Protein AF-A0AA40WG48-F1 (afdb_monomer)

Sequence (99 aa):
MGLDFLRSDLVLFNYYSFGSLLVTITTFFLAVFFLSLKRKTVATYHLGVAFLVFGLFEIGYFMAAFYYHPIAAYHRWLTGCLILPTITHFTQFFIRYPN

pLDDT: mean 92.1, std 10.32, range [50.84, 98.56]

Nearest PDB structures (foldseek):
  8qby-assembly1_K  TM=5.595E-01  e=1.502E+00  Paracoccus denitrificans PD1222
  7vw1-assembly1_B  TM=5.122E-01  e=2.994E+00  Escherichia coli

Solvent-accessible surface area (backbone atoms only — not comparable to full-atom values): 5050 Å² total; per-residue (Å²): 144,74,74,75,85,77,46,70,87,37,54,43,90,45,74,64,21,51,50,34,43,49,53,23,51,53,30,38,50,47,12,52,52,44,61,66,46,78,92,59,50,76,36,47,44,28,42,11,51,16,26,41,38,40,18,59,23,32,46,22,54,22,50,40,48,27,32,74,48,80,74,29,66,57,26,52,60,50,31,63,67,28,49,60,61,21,49,51,23,43,48,53,25,48,71,72,57,82,122

Mean predicted aligned error: 4.69 Å

Organism: NCBI:txid44276

Secondary structure (DSSP, 8-state):
--SGGG-GGGB--SHHHHHHHHHHHHHHHHHHHHHH-TT--HHHHHHHHHHHHHHHHHHHHHHHHHB-SGGGGGHHHHHHHHHHHHHHHHHHHHTT---

Foldseek 3Di:
DDDPQVDPVQFDPDPQLVVLVVLLVVLLVQLCVLCVDDPHDPLSPLSSVLSVLVSQLSVLVSLLNGGNDPVNVCSCVRNVVRVVSSVVSNVSNCVVVVD

Radius of gyration: 16.45 Å; Cα contacts (8 Å, |Δi|>4): 111; chains: 1; bounding box: 38×31×50 Å

Structure (mmCIF, N/CA/C/O backbone):
data_AF-A0AA40WG48-F1
#
_entry.id   AF-A0AA40WG48-F1
#
loop_
_atom_site.group_PDB
_atom_site.id
_atom_site.type_symbol
_atom_site.label_atom_id
_atom_site.label_alt_id
_atom_site.label_comp_id
_atom_site.label_asym_id
_atom_site.label_entity_id
_atom_site.label_seq_id
_atom_site.pdbx_PDB_ins_code
_atom_site.Cartn_x
_atom_site.Cartn_y
_atom_site.Cartn_z
_atom_site.occupancy
_atom_site.B_iso_or_equiv
_atom_site.auth_seq_id
_atom_site.auth_comp_id
_atom_site.auth_asym_id
_atom_site.auth_atom_id
_atom_site.pdbx_PDB_model_num
ATOM 1 N N . MET A 1 1 ? 16.102 -16.781 -27.648 1.00 50.84 1 MET A N 1
ATOM 2 C CA . MET A 1 1 ? 15.191 -15.965 -26.814 1.00 50.84 1 MET A CA 1
ATOM 3 C C . MET A 1 1 ? 15.325 -16.445 -25.370 1.00 50.84 1 MET A C 1
ATOM 5 O O . MET A 1 1 ? 14.447 -17.114 -24.850 1.00 50.84 1 MET A O 1
ATOM 9 N N . GLY A 1 2 ? 16.500 -16.257 -24.767 1.00 56.75 2 GLY A N 1
ATOM 10 C CA . GLY A 1 2 ? 16.867 -16.935 -23.521 1.00 56.75 2 GLY A CA 1
ATOM 11 C C . GLY A 1 2 ? 17.378 -15.933 -22.500 1.00 56.75 2 GLY A C 1
ATOM 12 O O . GLY A 1 2 ? 18.335 -15.233 -22.784 1.00 56.75 2 GLY A O 1
ATOM 13 N N . LEU A 1 3 ? 16.726 -15.877 -21.337 1.00 63.56 3 LEU A N 1
ATOM 14 C CA . LEU A 1 3 ? 17.206 -15.259 -20.090 1.00 63.56 3 LEU A CA 1
ATOM 15 C C . LEU A 1 3 ? 17.602 -13.765 -20.114 1.00 63.56 3 LEU A C 1
ATOM 17 O O . LEU A 1 3 ? 18.112 -13.277 -19.109 1.00 63.56 3 LEU A O 1
ATOM 21 N N . ASP A 1 4 ? 17.301 -13.004 -21.173 1.00 64.44 4 ASP A N 1
ATOM 22 C CA . ASP A 1 4 ? 17.614 -11.560 -21.250 1.00 64.44 4 ASP A CA 1
ATOM 23 C C . ASP A 1 4 ? 16.938 -10.704 -20.158 1.00 64.44 4 ASP A C 1
ATOM 25 O O . ASP A 1 4 ? 17.331 -9.564 -19.938 1.00 64.44 4 ASP A O 1
ATOM 29 N N . PHE A 1 5 ? 15.963 -11.250 -19.427 1.00 65.62 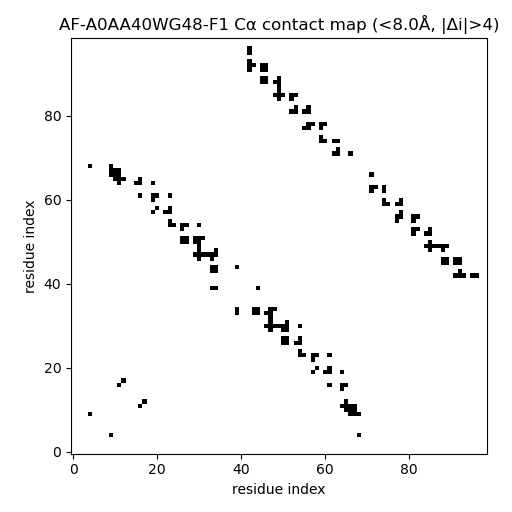5 PHE A N 1
ATOM 30 C CA . PHE A 1 5 ? 15.316 -10.578 -18.299 1.00 65.62 5 PHE A CA 1
ATOM 31 C C . PHE A 1 5 ? 16.156 -10.618 -17.001 1.00 65.62 5 PHE A C 1
ATOM 33 O O . PHE A 1 5 ? 15.925 -9.833 -16.092 1.00 65.62 5 PHE A O 1
ATOM 40 N N . LEU A 1 6 ? 17.167 -11.479 -16.866 1.00 67.50 6 LEU A N 1
ATOM 41 C CA . LEU A 1 6 ? 18.000 -11.511 -15.647 1.00 67.50 6 LEU A CA 1
ATOM 42 C C . LEU A 1 6 ? 19.205 -10.567 -15.705 1.00 67.50 6 LEU A C 1
ATOM 44 O O . LEU A 1 6 ? 20.086 -10.636 -1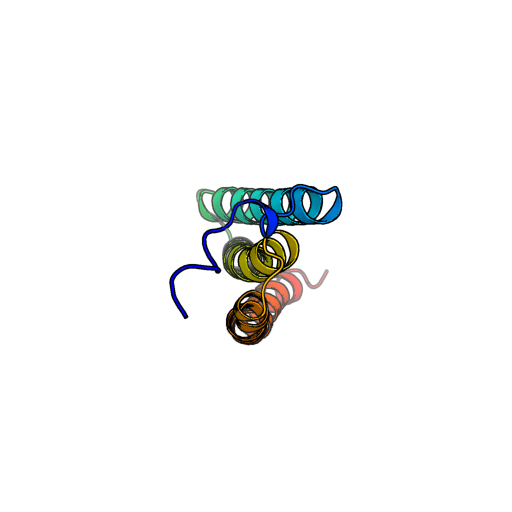4.847 1.00 67.50 6 LEU A O 1
ATOM 48 N N . ARG A 1 7 ? 19.277 -9.694 -16.712 1.00 78.44 7 ARG A N 1
ATOM 49 C CA . ARG A 1 7 ? 20.396 -8.769 -16.833 1.00 78.44 7 ARG A CA 1
ATOM 50 C C . ARG A 1 7 ? 20.309 -7.651 -15.790 1.00 78.44 7 ARG A C 1
ATOM 52 O O . ARG A 1 7 ? 19.247 -7.090 -15.524 1.00 78.44 7 ARG A O 1
ATOM 59 N N . SER A 1 8 ? 21.456 -7.325 -15.202 1.00 77.06 8 SER A N 1
ATOM 60 C CA . SER A 1 8 ? 21.581 -6.322 -14.142 1.00 77.06 8 SER A CA 1
ATOM 61 C C . SER A 1 8 ? 21.406 -4.881 -14.629 1.00 77.06 8 SER A C 1
ATOM 63 O O . SER A 1 8 ? 21.128 -4.007 -13.820 1.00 77.06 8 SER A O 1
ATOM 65 N N . ASP A 1 9 ? 21.555 -4.620 -15.928 1.00 81.88 9 ASP A N 1
ATOM 66 C CA . ASP A 1 9 ? 21.290 -3.316 -16.556 1.00 81.88 9 ASP A CA 1
ATOM 67 C C . ASP A 1 9 ? 19.800 -2.935 -16.536 1.00 81.88 9 ASP A C 1
ATOM 69 O O . ASP A 1 9 ? 19.465 -1.757 -16.634 1.00 81.88 9 ASP A O 1
ATOM 73 N N . LEU A 1 10 ? 18.907 -3.912 -16.355 1.00 86.75 10 LEU A N 1
ATOM 74 C CA . LEU A 1 10 ? 17.467 -3.693 -16.197 1.00 86.75 10 LEU A CA 1
ATOM 75 C C . LEU A 1 10 ? 17.082 -3.260 -14.776 1.00 86.75 10 LEU A C 1
ATOM 77 O O . LEU A 1 10 ? 15.948 -2.834 -14.549 1.00 86.75 10 LEU A O 1
ATOM 81 N N . VAL A 1 11 ? 17.998 -3.389 -13.813 1.00 88.44 11 VAL A N 1
ATOM 82 C CA . VAL A 1 11 ? 17.775 -3.015 -12.418 1.00 88.44 11 VAL A CA 1
ATOM 83 C C . VAL A 1 11 ? 18.100 -1.537 -12.217 1.00 88.44 11 VAL A C 1
ATOM 85 O O . VAL A 1 11 ? 19.239 -1.098 -12.360 1.00 88.44 11 VAL A O 1
ATOM 88 N N . LEU A 1 12 ? 17.087 -0.765 -11.835 1.00 88.75 12 LEU A N 1
ATOM 89 C CA . LEU A 1 12 ? 17.175 0.663 -11.586 1.00 88.75 12 LEU A CA 1
ATOM 90 C C . LEU A 1 12 ? 17.221 0.943 -10.083 1.00 88.75 12 LEU A C 1
ATOM 92 O O . LEU A 1 12 ? 16.204 0.894 -9.393 1.00 88.75 12 LEU A O 1
ATOM 96 N N . PHE A 1 13 ? 18.391 1.331 -9.581 1.00 89.12 13 PHE A N 1
ATOM 97 C CA . PHE A 1 13 ? 18.554 1.953 -8.264 1.00 89.12 13 PHE A CA 1
ATOM 98 C C . PHE A 1 13 ? 18.727 3.461 -8.429 1.00 89.12 13 PHE A C 1
ATOM 100 O O . PHE A 1 13 ? 19.834 3.990 -8.425 1.00 89.12 13 PHE A O 1
ATOM 107 N N . ASN A 1 14 ? 17.612 4.153 -8.629 1.00 91.75 14 ASN A N 1
ATOM 108 C CA . ASN A 1 14 ? 17.570 5.599 -8.765 1.00 91.75 14 ASN A CA 1
ATOM 109 C C . ASN A 1 14 ? 16.771 6.207 -7.605 1.00 91.75 14 ASN A C 1
ATOM 111 O O . ASN A 1 14 ? 16.245 5.506 -6.740 1.00 91.75 14 ASN A O 1
ATOM 115 N N . TYR A 1 15 ? 16.673 7.533 -7.589 1.00 93.75 15 TYR A N 1
ATOM 116 C CA . TYR A 1 15 ? 15.916 8.250 -6.565 1.00 93.75 15 TYR A CA 1
ATOM 117 C C . TYR A 1 15 ? 14.465 7.751 -6.435 1.00 93.75 15 TYR A C 1
ATOM 119 O O . TYR A 1 15 ? 13.954 7.613 -5.326 1.00 93.75 15 TYR A O 1
ATOM 127 N N . TYR A 1 16 ? 13.814 7.433 -7.555 1.00 93.50 16 TYR A N 1
ATOM 128 C CA . TYR A 1 16 ? 12.419 7.002 -7.572 1.00 93.50 16 TYR A CA 1
ATOM 129 C C . TYR A 1 16 ? 12.232 5.573 -7.040 1.00 93.50 16 TYR A C 1
ATOM 131 O O . TYR A 1 16 ? 11.335 5.327 -6.230 1.00 93.50 16 TYR A O 1
ATOM 139 N N . SER A 1 17 ? 13.093 4.627 -7.425 1.00 94.88 17 SER A N 1
ATOM 140 C CA . SER A 1 17 ? 13.035 3.260 -6.894 1.00 94.88 17 SER A CA 1
ATOM 141 C C . SER A 1 17 ? 13.419 3.196 -5.415 1.00 94.88 17 SER A C 1
ATOM 143 O O . SER A 1 17 ? 12.804 2.454 -4.654 1.00 94.88 17 SER A O 1
ATOM 145 N N . PHE A 1 18 ? 14.350 4.041 -4.964 1.00 96.00 18 PHE A N 1
ATOM 146 C CA . PHE A 1 18 ? 14.652 4.174 -3.540 1.00 96.00 18 PHE A CA 1
ATOM 147 C C . PHE A 1 18 ? 13.493 4.807 -2.757 1.00 96.00 18 PHE A C 1
ATOM 149 O O . PHE A 1 18 ? 13.131 4.325 -1.685 1.00 96.00 18 PHE A O 1
ATOM 156 N N . GLY A 1 19 ? 12.871 5.859 -3.299 1.00 96.50 19 GLY A N 1
ATOM 157 C CA . GLY A 1 19 ? 11.712 6.507 -2.685 1.00 96.50 19 GLY A CA 1
ATOM 158 C C . GLY A 1 19 ? 10.513 5.565 -2.549 1.00 96.50 19 GLY A C 1
ATOM 159 O O . GLY A 1 19 ? 9.919 5.475 -1.477 1.00 96.50 19 GLY A O 1
ATOM 160 N N . SER A 1 20 ? 10.198 4.803 -3.599 1.00 96.38 20 SER A N 1
ATOM 161 C CA . SER A 1 20 ? 9.131 3.788 -3.553 1.00 96.38 20 SER A CA 1
ATOM 162 C C . SER A 1 20 ? 9.452 2.637 -2.594 1.00 96.38 20 SER A C 1
ATOM 164 O O . SER A 1 20 ? 8.565 2.188 -1.866 1.00 96.38 20 SER A O 1
ATOM 166 N N . LEU A 1 21 ? 10.717 2.208 -2.502 1.00 97.00 21 LEU A N 1
ATOM 167 C CA . LEU A 1 21 ? 11.147 1.235 -1.495 1.00 97.00 21 LEU A CA 1
ATOM 168 C C . LEU A 1 21 ? 10.935 1.762 -0.073 1.00 97.00 21 LEU A C 1
ATOM 170 O O . LEU A 1 21 ? 10.408 1.043 0.774 1.00 97.00 21 LEU A O 1
ATOM 174 N N . LEU A 1 22 ? 11.312 3.016 0.190 1.00 97.75 22 LEU A N 1
ATOM 175 C CA . LEU A 1 22 ? 11.124 3.645 1.495 1.00 97.75 22 LEU A CA 1
ATOM 176 C C . LEU A 1 22 ? 9.641 3.669 1.884 1.00 97.75 22 LEU A C 1
ATOM 178 O O . LEU A 1 22 ? 9.297 3.227 2.978 1.00 97.75 22 LEU A O 1
ATOM 182 N N . VAL A 1 23 ? 8.760 4.107 0.977 1.00 97.56 23 VAL A N 1
ATOM 183 C CA . VAL A 1 23 ? 7.302 4.109 1.197 1.00 97.56 23 VAL A CA 1
ATOM 184 C C . VAL A 1 23 ? 6.786 2.695 1.478 1.00 97.56 23 VAL A C 1
ATOM 186 O O . VAL A 1 23 ? 6.039 2.486 2.437 1.00 97.56 23 VAL A O 1
ATOM 189 N N . THR A 1 24 ? 7.233 1.706 0.703 1.00 97.75 24 THR A N 1
ATOM 190 C CA . THR A 1 24 ? 6.874 0.294 0.902 1.00 97.75 24 THR A CA 1
ATOM 191 C C . THR A 1 24 ? 7.282 -0.189 2.298 1.00 97.75 24 THR A C 1
ATOM 193 O O . THR A 1 24 ? 6.480 -0.759 3.033 1.00 97.75 24 THR A O 1
ATOM 196 N N . ILE A 1 25 ? 8.517 0.083 2.723 1.00 98.31 25 ILE A N 1
ATOM 197 C CA . ILE A 1 25 ? 9.012 -0.330 4.042 1.00 98.31 25 ILE A CA 1
ATOM 198 C C . ILE A 1 25 ? 8.251 0.384 5.162 1.00 98.31 25 ILE A C 1
ATOM 200 O O . ILE A 1 25 ? 7.834 -0.259 6.126 1.00 98.31 25 ILE A O 1
ATOM 204 N N . THR A 1 26 ? 8.039 1.697 5.053 1.00 98.44 26 THR A N 1
ATOM 205 C CA . THR A 1 26 ? 7.325 2.476 6.072 1.00 98.44 26 THR A CA 1
ATOM 206 C C . THR A 1 26 ? 5.878 2.013 6.227 1.00 98.44 26 THR A C 1
ATOM 208 O O . THR A 1 26 ? 5.395 1.890 7.352 1.00 98.44 26 THR A O 1
ATOM 211 N N . THR A 1 27 ? 5.187 1.703 5.130 1.00 98.19 27 THR A N 1
ATOM 212 C CA . THR A 1 27 ? 3.808 1.192 5.185 1.00 98.19 27 THR A CA 1
ATOM 213 C C . THR A 1 27 ? 3.738 -0.181 5.856 1.00 98.19 27 THR A C 1
ATOM 215 O O . THR A 1 27 ? 2.911 -0.364 6.751 1.00 98.19 27 THR A O 1
ATOM 218 N N . PHE A 1 28 ? 4.655 -1.110 5.556 1.00 98.50 28 PHE A N 1
ATOM 219 C CA . PHE A 1 28 ? 4.739 -2.381 6.291 1.00 98.50 28 PHE A CA 1
ATOM 220 C C . PHE A 1 28 ? 5.112 -2.204 7.760 1.00 98.50 28 PHE A C 1
ATOM 222 O O . PHE A 1 28 ? 4.544 -2.878 8.619 1.00 98.50 28 PHE A O 1
ATOM 229 N N . PHE A 1 29 ? 6.035 -1.295 8.070 1.00 98.56 29 PHE A N 1
ATOM 230 C CA . PHE A 1 29 ? 6.387 -0.984 9.450 1.00 98.56 29 PHE A CA 1
ATOM 231 C C . PHE A 1 29 ? 5.155 -0.521 10.239 1.00 98.56 29 PHE A C 1
ATOM 233 O O . PHE A 1 29 ? 4.889 -1.043 11.322 1.00 98.56 29 PHE A O 1
ATOM 240 N N . LEU A 1 30 ? 4.355 0.391 9.675 1.00 98.50 30 LEU A N 1
ATOM 241 C CA . LEU A 1 30 ? 3.103 0.848 10.283 1.00 98.50 30 LEU A CA 1
ATOM 242 C C . LEU A 1 30 ? 2.084 -0.287 10.417 1.00 98.50 30 LEU A C 1
ATOM 244 O O . LEU A 1 30 ? 1.443 -0.409 11.462 1.00 98.50 30 LEU A O 1
AT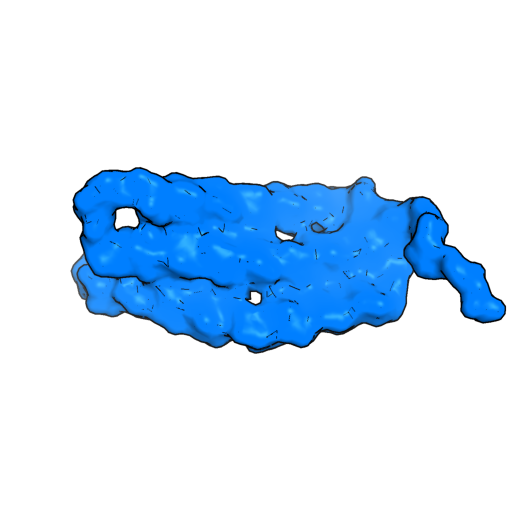OM 248 N N . ALA A 1 31 ? 1.965 -1.150 9.407 1.00 98.50 31 ALA A N 1
ATOM 249 C CA . ALA A 1 31 ? 1.099 -2.323 9.461 1.00 98.50 31 ALA A CA 1
ATOM 250 C C . ALA A 1 31 ? 1.452 -3.227 10.650 1.00 98.50 31 ALA A C 1
ATOM 252 O O . ALA A 1 31 ? 0.594 -3.537 11.479 1.00 98.50 31 ALA A O 1
ATOM 253 N N . VAL A 1 32 ? 2.730 -3.601 10.772 1.00 98.50 32 VAL A N 1
ATOM 254 C CA . VAL A 1 32 ? 3.236 -4.426 11.876 1.00 98.50 32 VAL A CA 1
ATOM 255 C C . VAL A 1 32 ? 3.016 -3.722 13.211 1.00 98.50 32 VAL A C 1
ATOM 257 O O . VAL A 1 32 ? 2.490 -4.336 14.139 1.00 98.50 32 VAL A O 1
ATOM 260 N N . PHE A 1 33 ? 3.350 -2.434 13.304 1.00 98.38 33 PHE A N 1
ATOM 261 C CA . PHE A 1 33 ? 3.151 -1.637 14.509 1.00 98.38 33 PHE A CA 1
ATOM 262 C C . PHE A 1 33 ? 1.690 -1.682 14.976 1.00 98.38 33 PHE A C 1
ATOM 264 O O . PHE A 1 33 ? 1.422 -2.187 16.067 1.00 98.38 33 PHE A O 1
ATOM 271 N N . PHE A 1 34 ? 0.732 -1.259 14.146 1.00 97.75 34 PHE A N 1
ATOM 272 C CA . PHE A 1 34 ? -0.682 -1.214 14.529 1.00 97.75 34 PHE A CA 1
ATOM 273 C C . PHE A 1 34 ? -1.274 -2.600 14.814 1.00 97.75 34 PHE A C 1
ATOM 275 O O . PHE A 1 34 ? -2.060 -2.756 15.753 1.00 97.75 34 PHE A O 1
ATOM 282 N N . LEU A 1 35 ? -0.888 -3.626 14.048 1.00 97.75 35 LEU A N 1
ATOM 283 C CA . LEU A 1 35 ? -1.371 -4.991 14.261 1.00 97.75 35 LEU A CA 1
ATOM 284 C C . LEU A 1 35 ? -0.767 -5.641 15.515 1.00 97.75 35 LEU A C 1
ATOM 286 O O . LEU A 1 35 ? -1.440 -6.461 16.145 1.00 97.75 35 LEU A O 1
ATOM 290 N N . SER A 1 36 ? 0.439 -5.243 15.928 1.00 98.19 36 SER A N 1
ATOM 291 C CA . SER A 1 36 ? 1.104 -5.738 17.143 1.00 98.19 36 SER A CA 1
ATOM 292 C C . SER A 1 36 ? 0.552 -5.149 18.447 1.00 98.19 36 SER A C 1
ATOM 294 O O . SER A 1 36 ? 0.744 -5.737 19.515 1.00 98.19 36 SER A O 1
ATOM 296 N N . LEU A 1 37 ? -0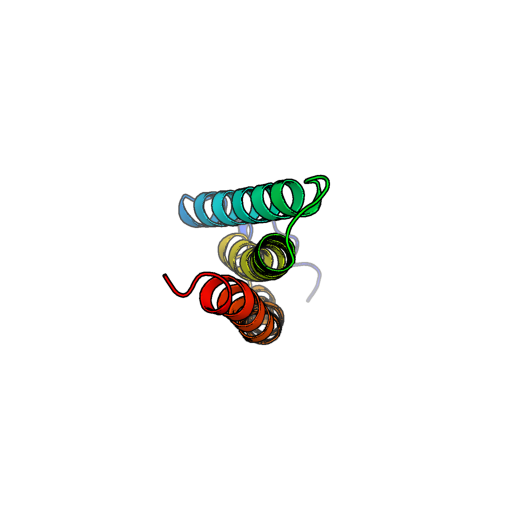.184 -4.031 18.386 1.00 97.25 37 LEU A N 1
ATOM 297 C CA . LEU A 1 37 ? -0.754 -3.396 19.575 1.00 97.25 37 LEU A CA 1
ATOM 298 C C . LEU A 1 37 ? -1.702 -4.349 20.326 1.00 97.25 37 LEU A C 1
ATOM 300 O O . LEU A 1 37 ? -2.622 -4.963 19.757 1.00 97.25 37 LEU A O 1
ATOM 304 N N . LYS A 1 38 ? -1.492 -4.443 21.645 1.00 95.88 38 LYS A N 1
ATOM 305 C CA . LYS A 1 38 ? -2.384 -5.148 22.574 1.00 95.88 38 LYS A CA 1
ATOM 306 C C . LYS A 1 38 ? -3.633 -4.299 22.821 1.00 95.88 38 LYS A C 1
ATOM 308 O O . LYS A 1 38 ? -3.533 -3.085 22.942 1.00 95.88 38 LYS A O 1
ATOM 313 N N . ARG A 1 39 ? -4.804 -4.945 22.933 1.00 94.69 39 ARG A N 1
ATOM 314 C CA . ARG A 1 39 ? -6.107 -4.284 23.188 1.00 94.69 39 ARG A CA 1
ATOM 315 C C . ARG A 1 39 ? -6.453 -3.168 22.179 1.00 94.69 39 ARG A C 1
ATOM 317 O O . ARG A 1 39 ? -7.030 -2.150 22.546 1.00 94.69 39 ARG A O 1
ATOM 324 N N . LYS A 1 40 ? -6.097 -3.363 20.906 1.00 94.06 40 LYS A N 1
ATOM 325 C CA . LYS A 1 40 ? -6.443 -2.453 19.803 1.00 94.06 40 LYS A CA 1
ATOM 326 C C . LYS A 1 40 ? -7.958 -2.349 19.608 1.00 94.06 40 LYS A C 1
ATOM 328 O O . LYS A 1 40 ? -8.670 -3.348 19.706 1.00 94.06 40 LYS A O 1
ATOM 333 N N . THR A 1 41 ? -8.435 -1.145 19.302 1.00 95.31 41 THR A N 1
ATOM 334 C CA . THR A 1 41 ? -9.830 -0.925 18.904 1.00 95.31 41 THR A CA 1
ATOM 335 C C . THR A 1 41 ? -10.085 -1.533 17.524 1.00 95.31 41 THR A C 1
ATOM 337 O O . THR A 1 41 ? -9.153 -1.799 16.759 1.00 95.31 41 THR A O 1
ATOM 340 N N . VAL A 1 42 ? -11.360 -1.703 17.169 1.00 94.94 42 VAL A N 1
ATOM 341 C CA . VAL A 1 42 ? -11.758 -2.135 15.818 1.00 94.94 42 VAL A CA 1
ATOM 342 C C . VAL A 1 42 ? -11.199 -1.180 14.757 1.00 94.94 42 VAL A C 1
ATOM 344 O O . VAL A 1 42 ? -10.718 -1.621 13.718 1.00 94.94 42 VAL A O 1
ATOM 347 N N . ALA A 1 43 ? -11.185 0.125 15.035 1.00 95.50 43 ALA A N 1
ATOM 348 C CA . ALA A 1 43 ? -10.649 1.116 14.113 1.00 95.50 43 ALA A CA 1
ATOM 349 C C . ALA A 1 43 ? -9.127 0.975 13.926 1.00 95.50 43 ALA A C 1
ATOM 351 O O . ALA A 1 43 ? -8.663 0.910 12.792 1.00 95.50 43 ALA A O 1
ATOM 352 N N . THR A 1 44 ? -8.352 0.831 15.008 1.00 95.81 44 THR A N 1
ATOM 353 C CA . THR A 1 44 ? -6.900 0.581 14.924 1.00 95.81 44 THR A CA 1
ATOM 354 C C . THR A 1 44 ? -6.583 -0.727 14.197 1.00 95.81 44 THR A C 1
ATOM 356 O O . THR A 1 44 ? -5.607 -0.794 13.454 1.00 95.81 44 THR A O 1
ATOM 359 N N . TYR A 1 45 ? -7.414 -1.761 14.364 1.00 97.00 45 TYR A N 1
ATOM 360 C CA . TYR A 1 45 ? -7.280 -2.995 13.593 1.00 97.00 45 TYR A CA 1
ATOM 361 C C . TYR A 1 45 ? -7.462 -2.747 12.089 1.00 97.00 45 TYR A C 1
ATOM 363 O O . TYR A 1 45 ? -6.594 -3.136 11.310 1.00 97.00 45 TYR A O 1
ATOM 371 N N . HIS A 1 46 ? -8.529 -2.050 11.677 1.00 97.88 46 HIS A N 1
ATOM 372 C CA . HIS A 1 46 ? -8.720 -1.695 10.267 1.00 97.88 46 HIS A CA 1
ATOM 373 C C . HIS A 1 46 ? -7.595 -0.810 9.732 1.00 97.88 46 HIS A C 1
ATOM 375 O O . HIS A 1 46 ? -7.181 -1.032 8.603 1.00 97.88 46 HIS A O 1
ATOM 381 N N . LEU A 1 47 ? -7.054 0.113 10.532 1.00 97.31 47 LEU A N 1
ATOM 382 C CA . LEU A 1 47 ? -5.899 0.925 10.146 1.00 97.31 47 LEU A CA 1
ATOM 383 C C . LEU A 1 47 ? -4.650 0.065 9.904 1.00 97.31 47 LEU A C 1
ATOM 385 O O . LEU A 1 47 ? -3.967 0.236 8.900 1.00 97.31 47 LEU A O 1
ATOM 389 N N . GLY A 1 48 ? -4.377 -0.902 10.783 1.00 98.06 48 GLY A N 1
ATOM 390 C CA . GLY A 1 48 ? -3.272 -1.844 10.601 1.00 98.06 48 GLY A CA 1
ATOM 391 C C . GLY A 1 48 ? -3.436 -2.718 9.355 1.00 98.06 48 GLY A C 1
ATOM 392 O O . GLY A 1 48 ? -2.484 -2.888 8.597 1.00 98.06 48 GLY A O 1
ATOM 393 N N . VAL A 1 49 ? -4.649 -3.224 9.098 1.00 98.25 49 VAL A N 1
ATOM 394 C CA . VAL A 1 49 ? -4.945 -3.983 7.870 1.00 98.25 49 VAL A CA 1
ATOM 395 C C . VAL A 1 49 ? -4.870 -3.087 6.629 1.00 98.25 49 VAL A C 1
ATOM 397 O O . VAL A 1 49 ? -4.342 -3.528 5.613 1.00 98.25 49 VAL A O 1
ATOM 400 N N . ALA A 1 50 ? -5.314 -1.827 6.707 1.00 98.12 50 ALA A N 1
ATOM 401 C CA . ALA A 1 50 ? -5.183 -0.860 5.618 1.00 98.12 50 ALA A CA 1
ATOM 402 C C . ALA A 1 50 ? -3.713 -0.692 5.227 1.00 98.12 50 ALA A C 1
ATOM 404 O O . ALA A 1 50 ? -3.377 -0.872 4.064 1.00 98.12 50 ALA A O 1
ATOM 405 N N . PHE A 1 51 ? -2.827 -0.447 6.198 1.00 98.50 51 PHE A N 1
ATOM 406 C CA . PHE A 1 51 ? -1.388 -0.344 5.945 1.00 98.50 51 PHE A CA 1
ATOM 407 C C . PHE A 1 51 ? -0.763 -1.649 5.445 1.00 98.50 51 PHE A C 1
ATOM 409 O O . PHE A 1 51 ? 0.153 -1.595 4.632 1.00 98.50 51 PHE A O 1
ATOM 416 N N . LEU A 1 52 ? -1.251 -2.815 5.882 1.00 98.44 52 LEU A N 1
ATOM 417 C CA . LEU A 1 52 ? -0.753 -4.106 5.397 1.00 98.44 52 LEU A CA 1
ATOM 418 C C . LEU A 1 52 ? -1.052 -4.291 3.907 1.00 98.44 52 LEU A C 1
ATOM 420 O O . LEU A 1 52 ? -0.162 -4.614 3.122 1.00 98.44 52 LEU A O 1
ATOM 424 N N . VAL A 1 53 ? -2.311 -4.078 3.521 1.00 98.12 53 VAL A N 1
ATOM 425 C CA . VAL A 1 53 ? -2.745 -4.217 2.128 1.00 98.12 53 VAL A CA 1
ATOM 426 C C . VAL A 1 53 ? -2.157 -3.099 1.265 1.00 98.12 53 VAL A C 1
ATOM 428 O O . VAL A 1 53 ? -1.770 -3.345 0.124 1.00 98.12 53 VAL A O 1
ATOM 431 N N . PHE A 1 54 ? -1.987 -1.903 1.833 1.00 98.19 54 PHE A N 1
ATOM 432 C CA . PHE A 1 54 ? -1.308 -0.796 1.175 1.00 98.19 54 PHE A CA 1
ATOM 433 C C . PHE A 1 54 ? 0.183 -1.076 0.960 1.00 98.19 54 PHE A C 1
ATOM 435 O O . PHE A 1 54 ? 0.691 -0.807 -0.117 1.00 98.19 54 PHE A O 1
ATOM 442 N N . GLY A 1 55 ? 0.875 -1.713 1.907 1.00 97.81 55 GLY A N 1
ATOM 443 C CA . GLY A 1 55 ? 2.256 -2.160 1.706 1.00 97.81 55 GLY A CA 1
ATOM 444 C C . GLY A 1 55 ? 2.382 -3.169 0.560 1.00 97.81 55 GLY A C 1
ATOM 445 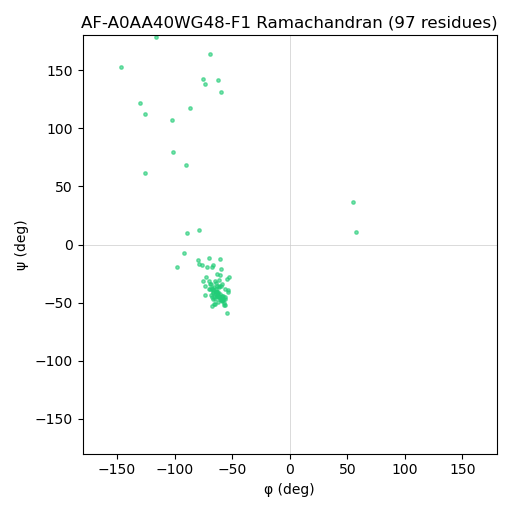O O . GLY A 1 55 ? 3.271 -3.045 -0.279 1.00 97.81 55 GLY A O 1
ATOM 446 N N . LEU A 1 56 ? 1.455 -4.131 0.458 1.00 97.50 56 LEU A N 1
ATOM 447 C CA . LEU A 1 56 ? 1.404 -5.071 -0.675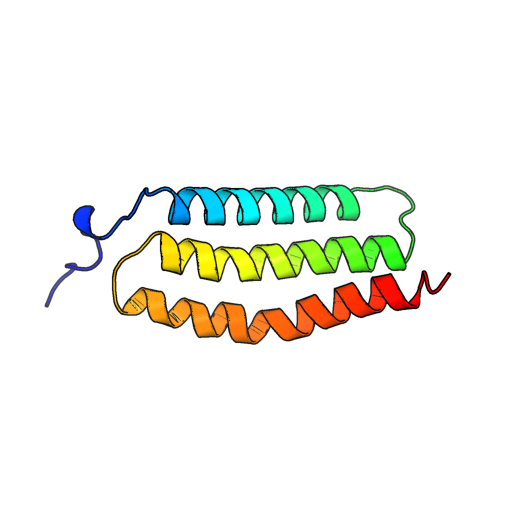 1.00 97.50 56 LEU A CA 1
ATOM 448 C C . LEU A 1 56 ? 1.138 -4.359 -2.012 1.00 97.50 56 LEU A C 1
ATOM 450 O O . LEU A 1 56 ? 1.684 -4.748 -3.042 1.00 97.50 56 LEU A O 1
ATOM 454 N N . PHE A 1 57 ? 0.317 -3.311 -1.997 1.00 97.56 57 PHE A N 1
ATOM 455 C CA . PHE A 1 57 ? 0.086 -2.443 -3.147 1.00 97.56 57 PHE A CA 1
ATOM 456 C C . PHE A 1 57 ? 1.359 -1.675 -3.543 1.00 97.56 57 PHE A C 1
ATOM 458 O O . PHE A 1 57 ? 1.742 -1.693 -4.713 1.00 97.56 57 PHE A O 1
ATOM 465 N N . GLU A 1 58 ? 2.062 -1.079 -2.579 1.00 97.69 58 GLU A N 1
ATOM 466 C CA . GLU A 1 58 ? 3.306 -0.332 -2.799 1.00 97.69 58 GLU A CA 1
ATOM 467 C C . GLU A 1 58 ? 4.448 -1.224 -3.310 1.00 97.69 58 GLU A C 1
ATOM 469 O O . GLU A 1 58 ? 5.214 -0.782 -4.165 1.00 97.69 58 GLU A O 1
ATOM 474 N N . ILE A 1 59 ? 4.503 -2.513 -2.928 1.00 96.81 59 ILE A N 1
ATOM 475 C CA . ILE A 1 59 ? 5.425 -3.486 -3.553 1.00 96.81 59 ILE A CA 1
ATOM 476 C C . ILE A 1 59 ? 5.256 -3.493 -5.073 1.00 96.81 59 ILE A C 1
ATOM 478 O O . ILE A 1 59 ? 6.249 -3.549 -5.794 1.00 96.81 59 ILE A O 1
ATOM 482 N N . GLY A 1 60 ? 4.024 -3.425 -5.581 1.00 95.94 60 GLY A N 1
ATOM 483 C CA . GLY A 1 60 ? 3.776 -3.373 -7.020 1.00 95.94 60 GLY A CA 1
ATOM 484 C C . GLY A 1 60 ? 4.464 -2.175 -7.672 1.00 95.94 60 GLY A C 1
ATOM 485 O O . GLY A 1 60 ? 5.178 -2.333 -8.664 1.00 95.94 60 GLY A O 1
ATOM 486 N N . TYR A 1 61 ? 4.309 -0.987 -7.090 1.00 95.19 61 TYR A N 1
ATOM 487 C CA . TYR A 1 61 ? 4.973 0.213 -7.593 1.00 95.19 61 TYR A CA 1
ATOM 488 C C . TYR A 1 61 ? 6.486 0.176 -7.425 1.00 95.19 61 TYR A C 1
ATOM 490 O O . TYR A 1 61 ? 7.194 0.571 -8.349 1.00 95.19 61 TYR A O 1
ATOM 498 N N . PHE A 1 62 ? 6.992 -0.354 -6.313 1.00 96.62 62 PHE A N 1
ATOM 499 C CA . PHE A 1 62 ? 8.423 -0.561 -6.135 1.00 96.62 62 PHE A CA 1
ATOM 500 C C . PHE A 1 62 ? 8.986 -1.488 -7.218 1.00 96.62 62 PHE A C 1
ATOM 502 O O . PHE A 1 62 ? 9.955 -1.124 -7.875 1.00 96.62 62 PHE A O 1
ATOM 509 N N . MET A 1 63 ? 8.349 -2.633 -7.485 1.00 94.62 63 MET A N 1
ATOM 510 C CA . MET A 1 63 ? 8.775 -3.554 -8.546 1.00 94.62 63 MET A CA 1
ATOM 511 C C . MET A 1 63 ? 8.757 -2.888 -9.928 1.00 94.62 63 MET A C 1
ATOM 513 O O . MET A 1 63 ? 9.640 -3.146 -10.744 1.00 94.62 63 MET A O 1
ATOM 517 N N . ALA A 1 64 ? 7.789 -2.003 -10.183 1.00 94.81 64 ALA A N 1
ATOM 518 C CA . ALA A 1 64 ? 7.714 -1.233 -11.421 1.00 94.81 64 ALA A CA 1
ATOM 519 C C . ALA A 1 64 ? 8.816 -0.171 -11.543 1.00 94.81 64 ALA A C 1
ATOM 521 O O . ALA A 1 64 ? 9.348 0.047 -12.628 1.00 94.81 64 ALA A O 1
ATOM 522 N N . ALA A 1 65 ? 9.154 0.488 -10.436 1.00 94.25 65 ALA A N 1
ATOM 523 C CA . ALA A 1 65 ? 10.199 1.503 -10.369 1.00 94.25 65 ALA A CA 1
ATOM 524 C C . ALA A 1 65 ? 11.608 0.893 -10.433 1.00 94.25 65 ALA A C 1
ATOM 526 O O . ALA A 1 65 ? 12.522 1.486 -11.004 1.00 94.25 65 ALA A O 1
ATOM 527 N N . PHE A 1 66 ? 11.774 -0.280 -9.825 1.00 94.50 66 PHE A N 1
ATOM 528 C CA . PHE A 1 66 ? 13.026 -1.017 -9.708 1.00 94.50 66 PHE A CA 1
ATOM 529 C C . PHE A 1 66 ? 13.431 -1.714 -11.008 1.00 94.50 66 PHE A C 1
ATOM 531 O O . PHE A 1 66 ? 14.622 -1.878 -11.251 1.00 94.50 66 PHE A O 1
ATOM 538 N N . TYR A 1 67 ? 12.479 -2.147 -11.838 1.00 93.12 67 TYR A N 1
ATOM 539 C CA . TYR A 1 67 ? 12.776 -3.056 -12.941 1.00 93.12 67 TYR A CA 1
ATOM 540 C C . TYR A 1 67 ? 12.292 -2.530 -14.297 1.00 93.12 67 TYR A C 1
ATOM 542 O O . TYR A 1 67 ? 11.096 -2.447 -14.571 1.00 93.12 67 TYR A O 1
ATOM 550 N N . TYR A 1 68 ? 13.235 -2.200 -15.181 1.00 89.75 68 TYR A N 1
ATOM 551 C CA . TYR A 1 68 ? 12.973 -1.596 -16.488 1.00 89.75 68 TYR A CA 1
ATOM 552 C C . TYR A 1 68 ? 12.778 -2.651 -17.585 1.00 89.75 68 TYR A C 1
ATOM 554 O O . TYR A 1 68 ? 13.600 -2.820 -18.480 1.00 89.75 68 TYR A O 1
ATOM 562 N N . HIS A 1 69 ? 11.674 -3.393 -17.512 1.00 89.62 69 HIS A N 1
ATOM 563 C CA . HIS A 1 69 ? 11.340 -4.447 -18.476 1.00 89.62 69 HIS A CA 1
ATOM 564 C C . HIS A 1 69 ? 9.818 -4.536 -18.680 1.00 89.62 69 HIS A C 1
ATOM 566 O O . HIS A 1 69 ? 9.073 -4.264 -17.739 1.00 89.62 69 HIS A O 1
ATOM 572 N N . PRO A 1 70 ? 9.303 -4.990 -19.841 1.00 90.75 70 PRO A N 1
ATOM 573 C CA . PRO A 1 70 ? 7.858 -5.107 -20.075 1.00 90.75 70 PRO A CA 1
ATOM 574 C C . PRO A 1 70 ? 7.095 -5.934 -19.032 1.00 90.75 70 PRO A C 1
ATOM 576 O O . PRO A 1 70 ? 5.934 -5.652 -18.749 1.00 90.75 70 PRO A O 1
ATOM 579 N N . ILE A 1 71 ? 7.746 -6.922 -18.409 1.00 89.75 71 ILE A N 1
ATOM 580 C CA . ILE A 1 71 ? 7.134 -7.713 -17.327 1.00 89.75 71 ILE A CA 1
ATOM 581 C C . ILE A 1 71 ? 6.794 -6.860 -16.095 1.00 89.75 71 ILE A C 1
ATOM 583 O O . ILE A 1 71 ? 5.861 -7.178 -15.363 1.00 89.75 71 ILE A O 1
ATOM 587 N N . ALA A 1 72 ? 7.485 -5.738 -15.895 1.00 91.31 72 ALA A N 1
ATOM 588 C CA . ALA A 1 72 ? 7.171 -4.807 -14.828 1.00 91.31 72 ALA A CA 1
ATOM 589 C C . ALA A 1 72 ? 5.751 -4.251 -14.979 1.00 91.31 72 ALA A C 1
ATOM 591 O O . ALA A 1 72 ? 5.121 -3.964 -13.972 1.00 91.31 72 ALA A O 1
ATOM 592 N N . ALA A 1 73 ? 5.176 -4.186 -16.190 1.00 92.81 73 ALA A N 1
ATOM 593 C CA . ALA A 1 73 ? 3.792 -3.754 -16.407 1.00 92.81 73 ALA A CA 1
ATOM 594 C C . ALA A 1 73 ? 2.750 -4.626 -15.679 1.00 92.81 73 ALA A C 1
ATOM 596 O O . ALA A 1 73 ? 1.648 -4.147 -15.400 1.00 92.81 73 ALA A O 1
ATOM 597 N N . TYR A 1 74 ? 3.093 -5.869 -15.317 1.00 93.88 74 TYR A N 1
ATOM 598 C CA . TYR A 1 74 ? 2.205 -6.751 -14.558 1.00 93.88 74 TYR A CA 1
ATOM 599 C C . TYR A 1 74 ? 1.998 -6.309 -13.103 1.00 93.88 74 TYR A C 1
ATOM 601 O O . TYR A 1 74 ? 1.042 -6.771 -12.481 1.00 93.88 74 TYR A O 1
ATOM 609 N N . HIS A 1 75 ? 2.784 -5.354 -12.581 1.00 94.94 75 HIS A N 1
ATOM 610 C CA . HIS A 1 75 ? 2.500 -4.737 -11.279 1.00 94.94 75 HIS A CA 1
ATOM 611 C C . HIS A 1 75 ? 1.072 -4.184 -11.185 1.00 94.94 75 HIS A C 1
ATOM 613 O O . HIS A 1 75 ? 0.503 -4.150 -10.100 1.00 94.94 75 HIS A O 1
ATOM 619 N N . ARG A 1 76 ? 0.475 -3.789 -12.319 1.00 94.62 76 ARG A N 1
ATOM 620 C CA . ARG A 1 76 ? -0.891 -3.256 -12.398 1.00 94.62 76 ARG A CA 1
ATOM 621 C C . ARG A 1 76 ? -1.955 -4.241 -11.934 1.00 94.62 76 ARG A C 1
ATOM 623 O O . ARG A 1 76 ? -2.977 -3.816 -11.413 1.00 94.62 76 ARG A O 1
ATOM 630 N N . TRP A 1 77 ? -1.727 -5.542 -12.111 1.00 95.12 77 T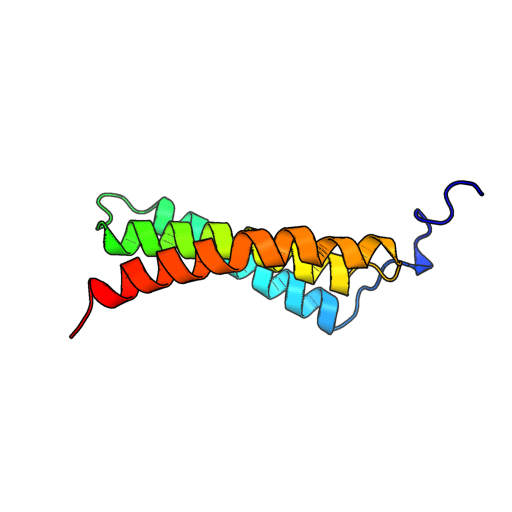RP A N 1
ATOM 631 C CA . TRP A 1 77 ? -2.634 -6.563 -11.587 1.00 95.12 77 TRP A CA 1
ATOM 632 C C . TRP A 1 77 ? -2.612 -6.561 -10.061 1.00 95.12 77 TRP A C 1
ATOM 634 O O . TRP A 1 77 ? -3.662 -6.588 -9.429 1.00 95.12 77 TRP A O 1
ATOM 644 N N . LEU A 1 78 ? -1.423 -6.433 -9.470 1.00 94.19 78 LEU A N 1
ATOM 645 C CA . LEU A 1 78 ? -1.268 -6.327 -8.025 1.00 94.19 78 LEU A CA 1
ATOM 646 C C . LEU A 1 78 ? -1.882 -5.021 -7.498 1.00 94.19 78 LEU A C 1
ATOM 648 O O . LEU A 1 78 ? -2.719 -5.053 -6.598 1.00 94.19 78 LEU A O 1
ATOM 652 N N . THR A 1 79 ? -1.526 -3.874 -8.083 1.00 96.44 79 THR A N 1
ATOM 653 C CA . THR A 1 79 ? -2.019 -2.572 -7.610 1.00 96.44 79 THR A CA 1
ATOM 654 C C . THR A 1 79 ? -3.526 -2.414 -7.829 1.00 96.44 79 THR A C 1
ATOM 656 O O . THR A 1 79 ? -4.238 -1.961 -6.933 1.00 96.44 79 THR A O 1
ATOM 659 N N . GLY A 1 80 ? -4.043 -2.865 -8.973 1.00 94.94 80 GLY A N 1
ATOM 660 C CA . GLY A 1 80 ? -5.469 -2.839 -9.292 1.00 94.94 80 GLY A CA 1
ATOM 661 C C . GLY A 1 80 ? -6.315 -3.710 -8.361 1.00 94.94 80 GLY A C 1
ATOM 662 O O . GLY A 1 80 ? -7.377 -3.276 -7.921 1.00 94.94 80 GLY A O 1
ATOM 663 N N . CYS A 1 81 ? -5.841 -4.906 -7.998 1.00 94.81 81 CYS A N 1
ATOM 664 C CA . CYS A 1 81 ? -6.560 -5.781 -7.070 1.00 94.81 81 CYS A CA 1
ATOM 665 C C . CYS A 1 81 ? -6.565 -5.257 -5.625 1.00 94.81 81 CYS A C 1
ATOM 667 O O . CYS A 1 81 ? -7.521 -5.508 -4.893 1.00 94.81 81 CYS A O 1
ATOM 669 N N . LEU A 1 82 ? -5.514 -4.548 -5.200 1.00 96.94 82 LEU A N 1
ATOM 670 C CA . LEU A 1 82 ? -5.315 -4.190 -3.791 1.00 96.94 82 LEU A CA 1
ATOM 671 C C . LEU A 1 82 ? -5.783 -2.779 -3.422 1.00 96.94 82 LEU A C 1
ATOM 673 O O . LEU A 1 82 ? -6.040 -2.524 -2.245 1.00 96.94 82 LEU A O 1
ATOM 677 N N . ILE A 1 83 ? -5.957 -1.871 -4.388 1.00 96.69 83 ILE A N 1
ATOM 678 C CA . ILE A 1 83 ? -6.366 -0.492 -4.083 1.00 96.69 83 ILE A CA 1
ATOM 679 C C . ILE A 1 83 ? -7.753 -0.408 -3.430 1.00 96.69 83 ILE A C 1
ATOM 681 O O . ILE A 1 83 ? -7.920 0.296 -2.436 1.00 96.69 83 ILE A O 1
ATOM 685 N N . LEU A 1 84 ? -8.744 -1.155 -3.931 1.00 97.62 84 LEU A N 1
ATOM 686 C CA . LEU A 1 84 ? -10.107 -1.114 -3.388 1.00 97.62 84 LEU A CA 1
ATOM 687 C C . LEU A 1 84 ? -10.193 -1.699 -1.966 1.00 97.62 84 LEU A C 1
ATOM 689 O O . LEU A 1 84 ? -10.791 -1.047 -1.104 1.00 97.62 84 LEU A O 1
ATOM 693 N N . PRO A 1 85 ? -9.573 -2.856 -1.655 1.00 97.38 85 PRO A N 1
ATOM 694 C CA . PRO A 1 85 ? -9.436 -3.316 -0.275 1.00 97.38 85 PRO A CA 1
ATOM 695 C C . PRO A 1 85 ? -8.734 -2.303 0.640 1.00 97.38 85 PRO A C 1
ATOM 697 O O . PRO A 1 85 ? -9.232 -2.028 1.732 1.00 97.38 85 PRO A O 1
ATOM 700 N N . THR A 1 86 ? -7.626 -1.700 0.193 1.00 97.75 8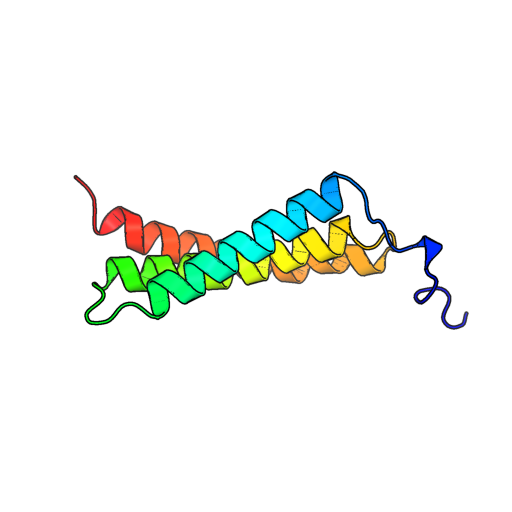6 THR A N 1
ATOM 701 C CA . THR A 1 86 ? -6.905 -0.670 0.959 1.00 97.75 86 THR A CA 1
ATOM 702 C C . THR A 1 86 ? -7.819 0.499 1.319 1.00 97.75 86 THR A C 1
ATOM 704 O O . THR A 1 86 ? -7.951 0.840 2.497 1.00 97.75 86 THR A O 1
ATOM 707 N N . ILE A 1 87 ? -8.504 1.073 0.323 1.00 97.69 87 ILE A N 1
ATOM 708 C CA . ILE A 1 87 ? -9.447 2.179 0.529 1.00 97.69 87 ILE A CA 1
ATOM 709 C C . ILE A 1 87 ? -10.558 1.750 1.485 1.00 97.69 87 ILE A C 1
ATOM 711 O O . ILE A 1 87 ? -10.857 2.475 2.426 1.00 97.69 87 ILE A O 1
ATOM 715 N N . THR A 1 88 ? -11.114 0.549 1.310 1.00 97.94 88 THR A N 1
ATOM 716 C CA . THR A 1 88 ? -12.178 0.027 2.176 1.00 97.94 88 THR A CA 1
ATOM 717 C C . THR A 1 88 ? -11.748 0.015 3.643 1.00 97.94 88 THR A C 1
ATOM 719 O O . THR A 1 88 ? -12.485 0.495 4.504 1.00 97.94 88 THR A O 1
ATOM 722 N N . HIS A 1 89 ? -10.546 -0.474 3.953 1.00 97.75 89 HIS A N 1
ATOM 723 C CA . HIS A 1 89 ? -10.041 -0.501 5.326 1.00 97.75 89 HIS A CA 1
ATOM 724 C C . HIS A 1 89 ? -9.717 0.895 5.879 1.00 97.75 89 HIS A C 1
ATOM 726 O O . HIS A 1 89 ? -10.038 1.165 7.040 1.00 97.75 89 HIS A O 1
ATOM 732 N N . PHE A 1 90 ? -9.172 1.806 5.066 1.00 96.94 90 PHE A N 1
ATOM 733 C CA . PHE A 1 90 ? -9.023 3.208 5.470 1.00 96.94 90 PHE A CA 1
ATOM 734 C C . PHE A 1 90 ? -10.380 3.858 5.763 1.00 96.94 90 PHE A C 1
ATOM 736 O O . PHE A 1 90 ? -10.541 4.491 6.803 1.00 96.94 90 PHE A O 1
ATOM 743 N N . THR A 1 91 ? -11.394 3.640 4.921 1.00 96.50 91 THR A N 1
ATOM 744 C CA . THR A 1 91 ? -12.759 4.119 5.169 1.00 96.50 91 THR A CA 1
ATOM 745 C C . THR A 1 91 ? -13.304 3.569 6.483 1.00 96.50 91 THR A C 1
ATOM 747 O O . THR A 1 91 ? -13.840 4.335 7.276 1.00 96.50 91 THR A O 1
ATOM 750 N N . GLN A 1 92 ? -13.120 2.273 6.770 1.00 95.50 92 GLN A N 1
ATOM 751 C CA . GLN A 1 92 ? -13.531 1.683 8.049 1.00 95.50 92 GLN A CA 1
ATOM 752 C C . GLN A 1 92 ? -12.858 2.362 9.257 1.00 95.50 92 GLN A C 1
ATOM 754 O O . GLN A 1 92 ? -13.490 2.484 10.309 1.00 95.50 92 GLN A O 1
ATOM 759 N N . PHE A 1 93 ? -11.610 2.817 9.128 1.00 94.06 93 PHE A N 1
ATOM 760 C CA . PHE A 1 93 ? -10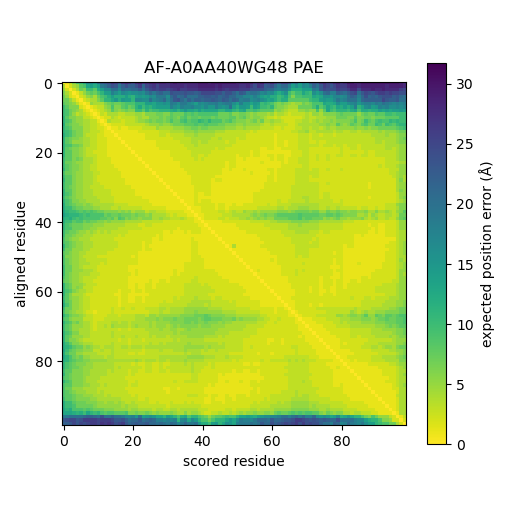.953 3.621 10.157 1.00 94.06 93 PHE A CA 1
ATOM 761 C C . PHE A 1 93 ? -11.608 5.006 10.300 1.00 94.06 93 PHE A C 1
ATOM 763 O O . PHE A 1 93 ? -12.042 5.348 11.399 1.00 94.06 93 PHE A O 1
ATOM 770 N N . PHE A 1 94 ? -11.759 5.762 9.206 1.00 91.81 94 PHE A N 1
ATOM 771 C CA . PHE A 1 94 ? -12.296 7.130 9.241 1.00 91.81 94 PHE A CA 1
ATOM 772 C C . PHE A 1 94 ? -13.743 7.209 9.743 1.00 91.81 94 PHE A C 1
ATOM 774 O O . PHE A 1 94 ? -14.050 8.044 10.587 1.00 91.81 94 PHE A O 1
ATOM 781 N N . ILE A 1 95 ? -14.631 6.304 9.317 1.00 94.38 95 ILE A N 1
ATOM 782 C CA . ILE A 1 95 ? -16.043 6.326 9.756 1.00 94.38 95 ILE A CA 1
ATOM 783 C C . ILE A 1 95 ? -16.221 6.023 11.251 1.00 94.38 95 ILE A C 1
ATOM 785 O O . ILE A 1 95 ? -17.282 6.282 11.809 1.00 94.38 95 ILE A O 1
ATOM 789 N N . ARG A 1 96 ? -15.207 5.439 11.903 1.00 89.94 96 ARG A N 1
ATOM 790 C CA . ARG A 1 96 ? -15.209 5.145 13.346 1.00 89.94 96 ARG A CA 1
ATOM 791 C C . ARG A 1 96 ? -14.609 6.275 14.186 1.00 89.94 96 ARG A C 1
ATOM 793 O O . ARG A 1 96 ? -14.726 6.221 15.407 1.00 89.94 96 ARG A O 1
ATOM 800 N N . TYR A 1 97 ? -14.029 7.289 13.543 1.00 76.56 97 TYR A N 1
ATOM 801 C CA . TYR A 1 97 ? -13.601 8.549 14.152 1.00 76.56 97 TYR A CA 1
ATOM 802 C C . TYR A 1 97 ? -14.227 9.749 13.411 1.00 76.56 97 TYR A C 1
ATOM 804 O O . TYR A 1 97 ? -13.499 10.546 12.827 1.00 76.56 97 TYR A O 1
ATOM 812 N N . PRO A 1 98 ? -15.569 9.883 13.388 1.00 63.00 98 PRO A N 1
ATOM 813 C CA . PRO A 1 98 ? -16.260 10.929 12.627 1.00 63.00 98 PRO A CA 1
ATOM 814 C C . PRO A 1 98 ? -16.259 12.318 13.301 1.00 63.00 98 PRO A C 1
ATOM 816 O O . PRO A 1 98 ? -17.029 13.178 12.881 1.00 63.00 98 PRO A O 1
ATOM 819 N N . ASN A 1 99 ? -15.441 12.524 14.340 1.00 55.28 99 ASN A N 1
ATOM 820 C CA . ASN A 1 99 ? -15.409 13.745 15.152 1.00 55.28 99 ASN A CA 1
ATOM 821 C C . ASN A 1 99 ? -14.139 14.552 14.896 1.00 55.28 99 ASN A C 1
ATOM 823 O O . ASN A 1 99 ? -13.049 13.979 15.130 1.00 55.28 99 ASN A O 1
#